Protein AF-A0A6L7ST02-F1 (afdb_monomer)

pLDDT: mean 89.26, std 6.51, range [53.78, 96.88]

Radius of gyration: 17.34 Å; Cα contacts (8 Å, |Δi|>4): 146; chains: 1; bounding box: 46×29×48 Å

Structure (mmCIF, N/CA/C/O backbone):
data_AF-A0A6L7ST02-F1
#
_entry.id   AF-A0A6L7ST02-F1
#
loop_
_atom_site.group_PDB
_atom_site.id
_atom_site.type_symbol
_atom_site.label_atom_id
_atom_site.label_alt_id
_atom_site.label_comp_id
_atom_site.label_asym_id
_atom_site.label_entity_id
_atom_site.label_seq_id
_atom_site.pdbx_PDB_ins_code
_atom_site.Cartn_x
_atom_site.Cartn_y
_atom_site.Cartn_z
_atom_site.occupancy
_atom_site.B_iso_or_equiv
_atom_site.auth_seq_id
_atom_site.auth_comp_id
_atom_site.auth_asym_id
_atom_site.auth_atom_id
_atom_site.pdbx_PDB_model_num
ATOM 1 N N . MET A 1 1 ? -26.638 -14.895 4.168 1.00 72.69 1 MET A N 1
ATOM 2 C CA . MET A 1 1 ? -27.044 -15.284 2.801 1.00 72.69 1 MET A CA 1
ATOM 3 C C . MET A 1 1 ? -26.619 -14.154 1.883 1.00 72.69 1 MET A C 1
ATOM 5 O O . MET A 1 1 ? -26.863 -13.012 2.248 1.00 72.69 1 MET A O 1
ATOM 9 N N . PHE A 1 2 ? -25.912 -14.443 0.793 1.00 89.62 2 PHE A N 1
ATOM 10 C CA . PHE A 1 2 ? -25.525 -13.451 -0.215 1.00 89.62 2 PHE A CA 1
ATOM 11 C C . PHE A 1 2 ? -26.089 -13.896 -1.571 1.00 89.62 2 PHE A C 1
ATOM 13 O O . PHE A 1 2 ? -26.227 -15.097 -1.800 1.00 89.62 2 PHE A O 1
ATOM 20 N N . GLU A 1 3 ? -26.438 -12.947 -2.434 1.00 91.56 3 GLU A N 1
ATOM 21 C CA . GLU A 1 3 ? -26.943 -13.184 -3.791 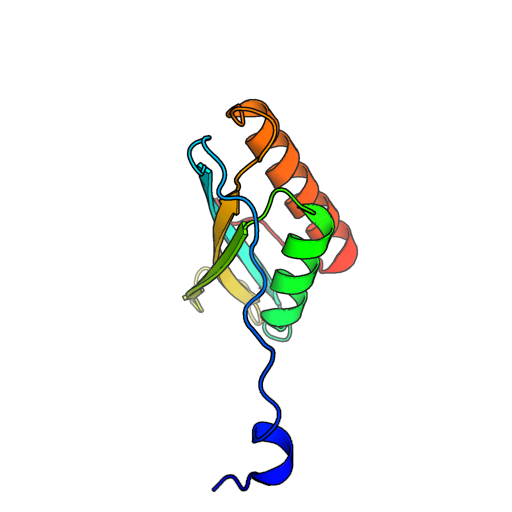1.00 91.56 3 GLU A CA 1
ATOM 22 C C . GLU A 1 3 ? -26.039 -12.443 -4.776 1.00 91.56 3 GLU A C 1
ATOM 24 O O . GLU A 1 3 ? -25.557 -11.349 -4.477 1.00 91.56 3 GLU A O 1
ATOM 29 N N . VAL A 1 4 ? -25.761 -13.063 -5.920 1.00 91.50 4 VAL A N 1
ATOM 30 C CA . VAL A 1 4 ? -24.865 -12.515 -6.939 1.00 91.50 4 VAL A CA 1
ATOM 31 C C . VAL A 1 4 ? -25.489 -12.729 -8.308 1.00 91.50 4 VAL A C 1
ATOM 33 O O . VAL A 1 4 ? -25.851 -13.853 -8.656 1.00 91.50 4 VAL A O 1
ATOM 36 N N . ASP A 1 5 ? -25.565 -11.663 -9.099 1.00 91.62 5 ASP A N 1
ATOM 37 C CA . ASP A 1 5 ? -25.969 -11.749 -10.498 1.00 91.62 5 ASP A CA 1
ATOM 38 C C . ASP A 1 5 ? -24.807 -12.268 -11.357 1.00 91.62 5 ASP A C 1
ATOM 40 O O . ASP A 1 5 ? -23.796 -11.590 -11.563 1.00 91.62 5 ASP A O 1
ATOM 44 N N . VAL A 1 6 ? -24.975 -13.482 -11.883 1.00 90.50 6 VAL A N 1
ATOM 45 C CA . VAL A 1 6 ? -23.978 -14.188 -12.697 1.00 90.50 6 VAL A CA 1
ATOM 46 C C . VAL A 1 6 ? -23.613 -13.420 -13.970 1.00 90.50 6 VAL A C 1
ATOM 48 O O . VAL A 1 6 ? -22.470 -13.517 -14.414 1.00 90.50 6 VAL A O 1
ATOM 51 N N . GLN A 1 7 ? -24.522 -12.621 -14.543 1.00 90.38 7 GLN A N 1
ATOM 52 C CA . GLN A 1 7 ? -24.274 -11.911 -15.807 1.00 90.38 7 GLN A CA 1
ATOM 53 C C . GLN A 1 7 ? -23.061 -10.973 -15.722 1.00 90.38 7 GLN A C 1
ATOM 55 O O . GLN A 1 7 ? -22.325 -10.810 -16.697 1.00 90.38 7 GLN A O 1
ATOM 60 N N . HIS A 1 8 ? -22.787 -10.429 -14.535 1.00 85.69 8 HIS A N 1
ATOM 61 C CA . HIS A 1 8 ? -21.657 -9.533 -14.292 1.00 85.69 8 HIS A CA 1
ATOM 62 C C . HIS A 1 8 ? -20.292 -10.250 -14.253 1.00 85.69 8 HIS A C 1
ATOM 64 O O . HIS A 1 8 ? -19.259 -9.590 -14.347 1.00 85.69 8 HIS A O 1
ATOM 70 N N . PHE A 1 9 ? -20.262 -11.587 -14.167 1.00 85.62 9 PHE A N 1
ATOM 71 C CA . PHE A 1 9 ? -19.035 -12.397 -14.078 1.00 85.62 9 PHE A CA 1
ATOM 72 C C . PHE A 1 9 ? -18.689 -13.136 -15.376 1.00 85.62 9 PHE A C 1
ATOM 74 O O . PHE A 1 9 ? -17.620 -13.734 -15.477 1.00 85.62 9 PHE A O 1
ATOM 81 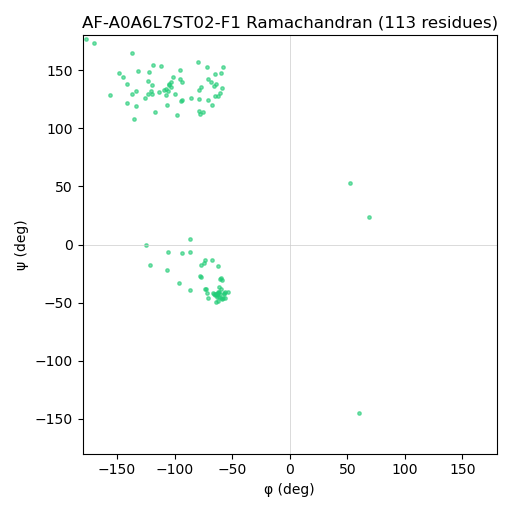N N . LEU A 1 10 ? -19.568 -13.092 -16.384 1.00 88.06 10 LEU A N 1
ATOM 82 C CA . LEU A 1 10 ? -19.347 -13.761 -17.672 1.00 88.06 10 LEU A CA 1
ATOM 83 C C . LEU A 1 10 ? -18.321 -13.037 -18.559 1.00 88.06 10 LEU A C 1
ATOM 85 O O . LEU A 1 10 ? -17.811 -13.617 -19.516 1.00 88.06 10 LEU A O 1
ATOM 89 N N . GLN A 1 11 ? -18.002 -11.775 -18.257 1.00 84.25 11 GLN A N 1
ATOM 90 C CA . GLN A 1 11 ? -16.985 -11.021 -18.985 1.00 84.25 11 GLN A CA 1
ATOM 91 C C . GLN A 1 11 ? -15.580 -11.430 -18.533 1.00 84.25 11 GLN A C 1
ATOM 93 O O . GLN A 1 11 ? -15.166 -11.161 -17.407 1.00 84.25 11 GLN A O 1
ATOM 98 N N . THR A 1 12 ? -14.806 -12.024 -19.439 1.00 82.25 12 THR A N 1
ATOM 99 C CA . THR A 1 12 ? -13.402 -12.373 -19.195 1.00 82.25 12 THR A CA 1
ATOM 100 C C . THR A 1 12 ? -12.479 -11.440 -19.967 1.00 82.25 12 THR A C 1
ATOM 102 O O . THR A 1 12 ? -12.664 -11.230 -21.167 1.00 82.25 12 THR A O 1
ATOM 105 N N . LYS A 1 13 ? -11.435 -10.921 -19.318 1.00 85.25 13 LYS A N 1
ATOM 106 C CA . LYS A 1 13 ? -10.354 -10.225 -20.027 1.00 85.25 13 LYS A CA 1
ATOM 107 C C . LYS A 1 13 ? -9.420 -11.251 -20.661 1.00 85.25 13 LYS A C 1
ATOM 109 O O . LYS A 1 13 ? -8.992 -12.188 -19.991 1.00 85.25 13 LYS A O 1
ATOM 114 N N . LEU A 1 14 ? -9.079 -11.055 -21.934 1.00 90.00 14 LEU A N 1
ATOM 115 C CA . LEU A 1 14 ? -8.031 -11.844 -22.576 1.00 90.00 14 LEU A CA 1
ATOM 116 C C . LEU A 1 14 ? -6.678 -11.527 -21.918 1.00 90.00 14 LEU A C 1
ATOM 118 O O . LEU A 1 14 ? -6.394 -10.348 -21.674 1.00 90.00 14 LEU A O 1
ATOM 122 N N . PRO A 1 15 ? -5.844 -12.541 -21.629 1.00 86.50 15 PRO A N 1
ATOM 123 C CA . PRO A 1 15 ? -4.526 -12.311 -21.061 1.00 86.50 15 PRO A CA 1
ATOM 124 C C . PRO A 1 15 ? -3.684 -11.492 -22.042 1.00 86.50 15 PRO A C 1
ATOM 126 O O . PRO A 1 15 ? -3.558 -11.838 -23.216 1.00 86.50 15 PRO A O 1
ATOM 129 N N . GLN A 1 16 ? -3.108 -10.396 -21.556 1.00 88.62 16 GLN A N 1
ATOM 130 C CA . GLN A 1 16 ? -2.169 -9.575 -22.313 1.00 88.62 16 GLN A CA 1
ATOM 131 C C . GLN A 1 16 ? -0.755 -9.866 -21.833 1.00 88.62 16 GLN A C 1
ATOM 133 O O . GLN A 1 16 ? -0.500 -9.942 -20.630 1.00 88.62 16 GLN A O 1
ATOM 138 N N . PHE A 1 17 ? 0.167 -10.025 -22.780 1.00 86.31 17 PHE A N 1
ATOM 139 C CA . PHE A 1 17 ? 1.571 -10.200 -22.447 1.00 86.31 17 PHE A CA 1
ATOM 140 C C . PHE A 1 17 ? 2.111 -8.936 -21.777 1.00 86.31 17 PHE A C 1
ATOM 142 O O . PHE A 1 17 ? 2.009 -7.834 -22.317 1.00 86.31 17 PHE A O 1
ATOM 149 N N . THR A 1 18 ? 2.735 -9.116 -20.621 1.00 79.81 18 THR A N 1
ATOM 150 C CA . THR A 1 18 ? 3.527 -8.092 -19.950 1.00 79.81 18 THR A CA 1
ATOM 151 C C . THR A 1 18 ? 4.956 -8.599 -19.814 1.00 79.81 18 THR A C 1
ATOM 153 O O . THR A 1 18 ? 5.196 -9.773 -19.529 1.00 79.81 18 THR A O 1
ATOM 156 N N . GLY A 1 19 ? 5.926 -7.722 -20.085 1.00 80.31 19 GLY A N 1
ATOM 157 C CA . GLY A 1 19 ? 7.338 -8.082 -20.009 1.00 80.31 19 GLY A CA 1
ATOM 158 C C . GLY A 1 19 ? 7.717 -8.530 -18.598 1.00 80.31 19 GLY A C 1
ATOM 159 O O . GLY A 1 19 ? 7.429 -7.835 -17.623 1.00 80.31 19 GLY A O 1
ATOM 160 N N . ILE A 1 20 ? 8.379 -9.681 -18.501 1.00 83.81 20 ILE A N 1
ATOM 161 C CA . ILE A 1 20 ? 8.909 -10.199 -17.240 1.00 83.81 20 ILE A CA 1
ATOM 162 C C . ILE A 1 20 ? 10.206 -9.450 -16.933 1.00 83.81 20 ILE A C 1
ATOM 164 O O . ILE A 1 20 ? 11.115 -9.413 -17.770 1.00 83.81 20 ILE A O 1
ATOM 168 N N . SER A 1 21 ? 10.299 -8.849 -15.745 1.00 86.12 21 SER A N 1
ATOM 169 C CA . SER A 1 21 ? 11.551 -8.228 -15.314 1.00 86.12 21 SER A CA 1
ATOM 170 C C . SER A 1 21 ? 12.642 -9.285 -15.158 1.00 86.12 21 SER A C 1
ATOM 172 O O . SER A 1 21 ? 12.409 -10.362 -14.612 1.00 86.12 21 SER A O 1
ATOM 174 N N . ARG A 1 22 ? 13.853 -8.953 -15.607 1.00 89.50 22 ARG A N 1
ATOM 175 C CA . ARG A 1 22 ? 15.055 -9.768 -15.382 1.00 89.50 22 ARG A CA 1
ATOM 176 C C . ARG A 1 22 ? 15.738 -9.448 -14.049 1.00 89.50 22 ARG A C 1
ATOM 178 O O . ARG A 1 22 ? 16.702 -10.119 -13.696 1.00 89.50 22 ARG A O 1
ATOM 185 N N . PHE A 1 23 ? 15.271 -8.419 -13.343 1.00 90.38 23 PHE A N 1
ATOM 186 C CA . PHE A 1 23 ? 15.845 -7.953 -12.084 1.00 90.38 23 PHE A CA 1
ATOM 187 C C . PHE A 1 23 ? 15.102 -8.574 -10.896 1.00 90.38 23 PHE A C 1
ATOM 189 O O . PHE A 1 23 ? 13.880 -8.742 -10.968 1.00 90.38 23 PHE A O 1
ATOM 196 N N . PRO A 1 24 ? 15.804 -8.934 -9.809 1.00 90.50 24 PRO A N 1
ATOM 197 C CA . PRO A 1 24 ? 15.183 -9.569 -8.655 1.00 90.50 24 PRO A CA 1
ATOM 198 C C . PRO A 1 24 ? 14.183 -8.627 -7.961 1.00 90.50 24 PRO A C 1
ATOM 200 O O . PRO A 1 24 ? 14.397 -7.411 -7.939 1.00 90.50 24 PRO A O 1
ATOM 203 N N . PRO A 1 25 ? 13.090 -9.165 -7.392 1.00 93.69 25 PRO A N 1
ATOM 204 C CA . PRO A 1 25 ? 12.206 -8.391 -6.535 1.00 93.69 25 PRO A CA 1
ATOM 205 C C . PRO A 1 25 ? 12.869 -8.090 -5.184 1.00 93.69 25 PRO A C 1
ATOM 207 O O . PRO A 1 25 ? 13.694 -8.860 -4.692 1.00 93.69 25 PRO A O 1
ATOM 210 N N . VAL A 1 26 ? 12.459 -6.985 -4.566 1.00 95.25 26 VAL A N 1
ATOM 211 C CA . VAL A 1 26 ? 12.814 -6.615 -3.192 1.00 95.25 26 VAL A CA 1
ATOM 212 C C . VAL A 1 26 ? 11.557 -6.656 -2.334 1.00 95.25 26 VAL A C 1
ATOM 214 O O . VAL A 1 26 ? 10.530 -6.087 -2.707 1.00 95.25 26 VAL A O 1
ATOM 217 N N . HIS A 1 27 ? 11.646 -7.312 -1.180 1.00 94.88 27 HIS A N 1
ATOM 218 C CA . HIS A 1 27 ? 10.545 -7.448 -0.230 1.00 94.88 27 HIS A CA 1
ATOM 219 C C . HIS A 1 27 ? 10.759 -6.540 0.978 1.00 94.88 27 HIS A C 1
ATOM 221 O O . HIS A 1 27 ? 11.878 -6.445 1.486 1.00 94.88 27 HIS A O 1
ATOM 227 N N . ARG A 1 28 ? 9.697 -5.868 1.428 1.00 94.88 28 ARG A N 1
ATOM 228 C CA . ARG A 1 28 ? 9.703 -5.027 2.630 1.00 94.88 28 ARG A CA 1
ATOM 229 C C . ARG A 1 28 ? 8.399 -5.180 3.378 1.00 94.88 28 ARG A C 1
ATOM 231 O O . ARG A 1 28 ? 7.342 -5.120 2.760 1.00 94.88 28 ARG A O 1
ATOM 238 N N . ASP A 1 29 ? 8.499 -5.270 4.692 1.00 94.19 29 ASP A N 1
ATOM 239 C CA . ASP A 1 29 ? 7.330 -5.307 5.554 1.00 94.19 29 ASP A CA 1
ATOM 240 C C . ASP A 1 29 ? 7.096 -3.935 6.179 1.00 94.19 29 ASP A C 1
ATOM 242 O O . ASP A 1 29 ? 8.037 -3.199 6.486 1.00 94.19 29 ASP A O 1
ATOM 246 N N . LEU A 1 30 ? 5.824 -3.586 6.338 1.00 92.38 30 LEU A N 1
ATOM 247 C CA . LEU A 1 30 ? 5.382 -2.327 6.913 1.00 92.38 30 LEU A CA 1
ATOM 248 C C . LEU A 1 30 ? 4.290 -2.606 7.943 1.00 92.38 30 LEU A C 1
ATOM 250 O O . LEU A 1 30 ? 3.234 -3.130 7.595 1.00 92.38 30 LEU A O 1
ATOM 254 N N . ALA A 1 31 ? 4.535 -2.240 9.199 1.00 92.62 31 ALA A N 1
ATOM 255 C CA . ALA A 1 31 ? 3.557 -2.339 10.274 1.00 92.62 31 ALA A CA 1
ATOM 256 C C . ALA A 1 31 ? 3.034 -0.946 10.639 1.00 92.62 31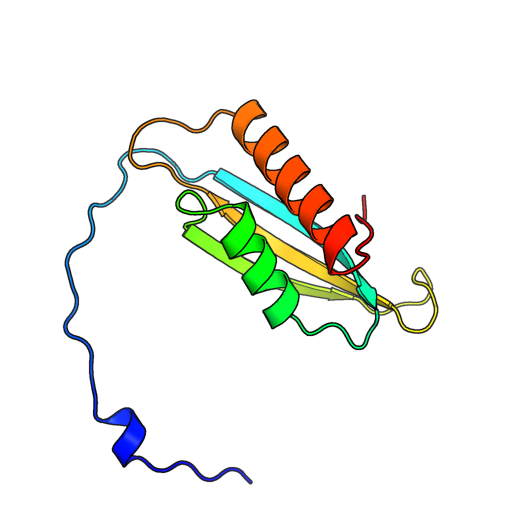 ALA A C 1
ATOM 258 O O . ALA A 1 31 ? 3.789 -0.062 11.043 1.00 92.62 31 ALA A O 1
ATOM 259 N N . LEU A 1 32 ? 1.727 -0.754 10.491 1.00 91.81 32 LEU A N 1
ATOM 260 C CA . LEU A 1 32 ? 1.058 0.532 10.660 1.00 91.81 32 LEU A CA 1
ATOM 261 C C . LEU A 1 32 ? 0.029 0.442 11.780 1.00 91.81 32 LEU A C 1
ATOM 263 O O . LEU A 1 32 ? -0.810 -0.459 11.771 1.00 91.81 32 LEU A O 1
ATOM 267 N N . VAL A 1 33 ? 0.067 1.378 12.722 1.00 91.94 33 VAL A N 1
ATOM 268 C CA . VAL A 1 33 ? -0.996 1.586 13.707 1.00 91.94 33 VAL A CA 1
ATOM 269 C C . VAL A 1 33 ? -1.939 2.648 13.169 1.00 91.94 33 VAL A C 1
ATOM 271 O O . VAL A 1 33 ? -1.525 3.757 12.838 1.00 91.94 33 VAL A O 1
ATOM 274 N N . VAL A 1 34 ? -3.215 2.293 13.080 1.00 91.88 34 VAL A N 1
ATOM 275 C CA . VAL A 1 34 ? -4.277 3.167 12.580 1.00 91.88 34 VAL A CA 1
ATOM 276 C C . VAL A 1 34 ? -5.515 3.068 13.450 1.00 91.88 34 VAL A C 1
ATOM 278 O O . VAL A 1 34 ? -5.671 2.119 14.224 1.00 91.88 34 VAL A O 1
ATOM 281 N N . GLU A 1 35 ? -6.423 4.025 13.298 1.00 92.12 35 GLU A N 1
ATOM 282 C CA . GLU A 1 35 ? -7.745 3.953 13.911 1.00 92.12 35 GLU A CA 1
ATOM 283 C C . GLU A 1 35 ? -8.524 2.718 13.423 1.00 92.12 35 GLU A C 1
ATOM 285 O O . GLU A 1 35 ? -8.373 2.246 12.292 1.00 92.12 35 GLU A O 1
ATOM 290 N N . GLU A 1 36 ? -9.369 2.167 14.294 1.00 91.25 36 GLU A N 1
ATOM 291 C CA . GLU A 1 36 ? -10.136 0.943 14.035 1.00 91.25 36 GLU A CA 1
ATOM 292 C C . GLU A 1 36 ? -11.055 1.084 12.810 1.00 91.25 36 GLU A C 1
ATOM 294 O O . GLU A 1 36 ? -11.294 0.100 12.108 1.00 91.25 36 GLU A O 1
ATOM 299 N N . GLU A 1 37 ? -11.510 2.300 12.512 1.00 91.62 37 GLU A N 1
ATOM 300 C CA . GLU A 1 37 ? -12.406 2.616 11.395 1.00 91.62 37 GLU A CA 1
ATOM 301 C C . GLU A 1 37 ? -11.694 2.641 10.034 1.00 91.62 37 GLU A C 1
ATOM 303 O O . GLU A 1 37 ? -12.344 2.508 8.999 1.00 91.62 37 GLU A O 1
ATOM 308 N N . VAL A 1 38 ? -10.359 2.748 10.007 1.00 91.56 38 VAL A N 1
ATOM 309 C CA . VAL A 1 38 ? -9.603 2.813 8.750 1.00 91.56 38 VAL A CA 1
ATOM 310 C C . VAL A 1 38 ? -9.693 1.479 8.014 1.00 91.56 38 VAL A C 1
ATOM 312 O O . VAL A 1 38 ? -9.271 0.429 8.514 1.00 91.56 38 VAL A O 1
ATOM 315 N N . GLU A 1 39 ? -10.234 1.512 6.800 1.00 93.50 39 GLU A N 1
ATOM 316 C CA . GLU A 1 39 ? -10.311 0.341 5.936 1.00 93.50 39 GLU A CA 1
ATOM 317 C C . GLU A 1 39 ? -8.928 -0.054 5.407 1.00 93.50 39 GLU A C 1
ATOM 319 O O . GLU A 1 39 ? -8.112 0.788 5.030 1.00 93.50 39 GLU A O 1
ATOM 324 N N . VAL A 1 40 ? -8.690 -1.365 5.306 1.00 93.88 40 VAL A N 1
ATOM 325 C CA . VAL A 1 40 ? -7.469 -1.926 4.700 1.00 93.88 40 VAL A CA 1
ATOM 326 C C . VAL A 1 40 ? -7.259 -1.368 3.294 1.00 93.88 40 VAL A C 1
ATOM 328 O O . VAL A 1 40 ? -6.139 -1.027 2.924 1.00 93.88 40 VAL A O 1
ATOM 331 N N . LYS A 1 41 ? -8.347 -1.253 2.526 1.00 93.94 41 LYS A N 1
ATOM 332 C CA . LYS A 1 41 ? -8.313 -0.793 1.142 1.00 93.94 41 LYS A CA 1
ATOM 333 C C . LYS A 1 41 ? -7.772 0.630 1.021 1.00 93.94 41 LYS A C 1
ATOM 335 O O . LYS A 1 41 ? -6.953 0.878 0.148 1.00 93.94 41 LYS A O 1
ATOM 340 N N . SER A 1 42 ? -8.150 1.530 1.927 1.00 92.56 42 SER A N 1
ATOM 341 C CA . SER A 1 42 ? -7.641 2.907 1.940 1.00 92.56 42 SER A CA 1
ATOM 342 C C . SER A 1 42 ? -6.122 2.954 2.110 1.00 92.56 42 SER A C 1
ATOM 344 O O . SER A 1 42 ? -5.447 3.756 1.471 1.00 92.56 42 SER A O 1
ATOM 346 N N . ILE A 1 43 ? -5.573 2.064 2.940 1.00 92.75 43 ILE A N 1
ATOM 347 C CA . ILE A 1 43 ? -4.125 1.933 3.124 1.00 92.75 43 ILE A CA 1
ATOM 348 C C . ILE A 1 43 ? -3.481 1.328 1.875 1.00 92.75 43 ILE A C 1
ATOM 350 O O . ILE A 1 43 ? -2.473 1.841 1.402 1.00 92.75 43 ILE A O 1
ATOM 354 N N . GLU A 1 44 ? -4.062 0.264 1.319 1.00 94.50 44 GLU A N 1
ATOM 355 C CA . GLU A 1 44 ? -3.557 -0.377 0.102 1.00 94.50 44 GLU A CA 1
ATOM 356 C C . GLU A 1 44 ? -3.497 0.602 -1.083 1.00 94.50 44 GLU A C 1
ATOM 358 O O . GLU A 1 44 ? -2.479 0.671 -1.778 1.00 94.50 44 GLU A O 1
ATOM 363 N N . ASP A 1 45 ? -4.563 1.377 -1.285 1.00 93.75 45 ASP A N 1
ATOM 364 C CA . ASP A 1 45 ? -4.676 2.369 -2.352 1.00 93.75 45 ASP A CA 1
ATOM 365 C C . ASP A 1 45 ? -3.614 3.470 -2.196 1.00 93.75 45 ASP A C 1
ATOM 367 O O . ASP A 1 45 ? -2.958 3.828 -3.177 1.00 93.75 45 ASP A O 1
ATOM 371 N N . GLU A 1 46 ? -3.365 3.946 -0.971 1.00 92.69 46 GLU A N 1
ATOM 372 C CA . GLU A 1 46 ? -2.319 4.941 -0.707 1.00 92.69 46 GLU A CA 1
ATOM 373 C C . GLU A 1 46 ? -0.911 4.371 -0.946 1.00 92.69 46 GLU A C 1
ATOM 375 O O . GLU A 1 46 ? -0.088 5.018 -1.593 1.00 92.69 46 GLU A O 1
ATOM 380 N N . ILE A 1 47 ? -0.633 3.128 -0.524 1.00 94.06 47 ILE A N 1
ATOM 381 C CA . ILE A 1 47 ? 0.658 2.471 -0.808 1.00 94.06 47 ILE A CA 1
ATOM 382 C C . ILE A 1 47 ? 0.881 2.386 -2.318 1.00 94.06 47 ILE A C 1
ATOM 384 O O . ILE A 1 47 ? 1.962 2.722 -2.807 1.00 94.06 47 ILE A O 1
ATOM 388 N N . ARG A 1 48 ? -0.136 1.953 -3.072 1.00 94.50 48 ARG A N 1
ATOM 389 C CA . ARG A 1 48 ? -0.066 1.849 -4.537 1.00 94.50 48 ARG A CA 1
ATOM 390 C C . ARG A 1 48 ? 0.152 3.211 -5.188 1.00 94.50 48 ARG A C 1
ATOM 392 O O . ARG A 1 48 ? 0.957 3.310 -6.117 1.00 94.50 48 ARG A O 1
ATOM 399 N N . LEU A 1 49 ? -0.523 4.248 -4.697 1.00 92.69 49 LEU A N 1
ATOM 400 C CA . LEU A 1 49 ? -0.392 5.612 -5.200 1.00 92.69 49 LEU A CA 1
ATOM 401 C C . LEU A 1 49 ? 1.024 6.164 -4.980 1.00 92.69 49 LEU A C 1
ATOM 403 O O . LEU A 1 49 ? 1.643 6.656 -5.925 1.00 92.69 49 LEU A O 1
ATOM 407 N N . SER A 1 50 ? 1.557 6.049 -3.762 1.00 91.69 50 SER A N 1
ATOM 408 C CA . SER A 1 50 ? 2.868 6.599 -3.399 1.00 91.69 50 SER A CA 1
ATOM 409 C C . SER A 1 50 ? 4.037 5.821 -4.006 1.00 91.69 50 SER A C 1
ATOM 411 O O . SER A 1 50 ? 5.018 6.438 -4.440 1.00 91.69 50 SER A O 1
ATOM 413 N N . ALA A 1 51 ? 3.928 4.488 -4.071 1.00 91.00 51 ALA A N 1
ATOM 414 C CA . ALA A 1 51 ? 4.961 3.606 -4.610 1.00 91.00 51 ALA A CA 1
ATOM 415 C C . ALA A 1 51 ? 5.014 3.576 -6.149 1.00 91.00 51 ALA A C 1
ATOM 417 O O . ALA A 1 51 ? 6.062 3.297 -6.742 1.00 91.00 51 ALA A O 1
ATOM 418 N N . GLY A 1 52 ? 3.885 3.850 -6.807 1.00 91.19 52 GLY A N 1
ATOM 419 C CA . GLY A 1 52 ? 3.773 3.895 -8.260 1.00 91.19 52 GLY A CA 1
ATOM 420 C C . GLY A 1 52 ? 4.122 2.570 -8.946 1.00 91.19 52 GLY A C 1
ATOM 421 O O . GLY A 1 52 ? 3.851 1.480 -8.448 1.00 91.19 52 GLY A O 1
ATOM 422 N N . SER A 1 53 ? 4.737 2.661 -10.130 1.00 89.94 53 SER A N 1
ATOM 423 C CA . SER A 1 53 ? 4.978 1.505 -11.016 1.00 89.94 53 SER A CA 1
ATOM 424 C C . SER A 1 53 ? 5.981 0.464 -10.496 1.00 89.94 53 SER A C 1
ATOM 426 O O . SER A 1 53 ? 6.058 -0.640 -11.047 1.00 89.94 53 SER A O 1
ATOM 428 N N . LEU A 1 54 ? 6.748 0.806 -9.454 1.00 92.50 54 LEU A N 1
ATOM 429 C CA . LEU A 1 54 ? 7.729 -0.088 -8.840 1.00 92.50 54 LEU A CA 1
ATOM 430 C C . LEU A 1 54 ? 7.074 -1.138 -7.943 1.00 92.50 54 LEU A C 1
ATOM 432 O O . LEU A 1 54 ? 7.625 -2.227 -7.793 1.00 92.50 54 LEU A O 1
ATOM 436 N N . LEU A 1 55 ? 5.909 -0.842 -7.363 1.00 94.94 55 LEU A N 1
ATOM 437 C CA . LEU A 1 55 ? 5.184 -1.791 -6.529 1.00 94.94 55 LEU A CA 1
ATOM 438 C C . LEU A 1 55 ? 4.506 -2.845 -7.406 1.00 94.94 55 LEU A C 1
ATOM 440 O O . LEU A 1 55 ? 3.576 -2.556 -8.159 1.00 94.94 55 LEU A O 1
ATOM 444 N N . LYS A 1 56 ? 4.956 -4.092 -7.290 1.00 94.12 56 LYS A N 1
ATOM 445 C CA . LYS A 1 56 ? 4.331 -5.239 -7.956 1.00 94.12 56 LYS A CA 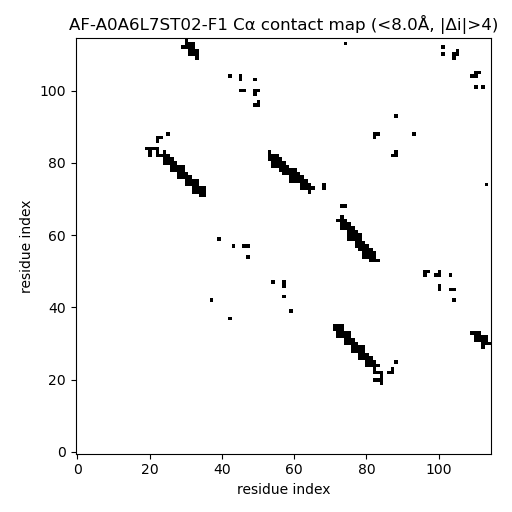1
ATOM 446 C C . LYS A 1 56 ? 3.210 -5.833 -7.135 1.00 94.12 56 LYS A C 1
ATOM 448 O O . LYS A 1 56 ? 2.197 -6.237 -7.698 1.00 94.12 56 LYS A O 1
ATOM 453 N N . ASN A 1 57 ? 3.393 -5.891 -5.822 1.00 95.31 57 ASN A N 1
ATOM 454 C CA . ASN A 1 57 ? 2.401 -6.466 -4.938 1.00 95.31 57 ASN A CA 1
ATOM 455 C C . ASN A 1 57 ? 2.407 -5.784 -3.571 1.00 95.31 57 ASN A C 1
ATOM 457 O O . ASN A 1 57 ? 3.459 -5.376 -3.081 1.00 95.31 57 ASN A O 1
ATOM 461 N N . VAL A 1 58 ? 1.228 -5.709 -2.966 1.00 96.50 58 VAL A N 1
ATOM 462 C CA . VAL A 1 58 ? 1.000 -5.322 -1.573 1.00 96.50 58 VAL A CA 1
ATOM 463 C C . VAL A 1 58 ? 0.025 -6.333 -0.996 1.00 96.50 58 VAL A C 1
ATOM 465 O O . VAL A 1 58 ? -0.954 -6.705 -1.642 1.00 96.50 58 VAL A O 1
ATOM 468 N N . THR A 1 59 ? 0.326 -6.859 0.182 1.00 96.31 59 THR A N 1
ATOM 469 C CA . THR A 1 59 ? -0.483 -7.909 0.802 1.00 96.31 59 THR A CA 1
ATOM 470 C C . THR A 1 59 ? -0.564 -7.669 2.295 1.00 96.31 59 THR A C 1
ATOM 472 O O . THR A 1 59 ? 0.460 -7.625 2.966 1.00 96.31 59 THR A O 1
ATOM 475 N N . LEU A 1 60 ? -1.780 -7.532 2.818 1.00 96.44 60 LEU A N 1
ATOM 476 C CA . LEU A 1 60 ? -2.021 -7.563 4.256 1.00 96.44 60 LEU A CA 1
ATOM 477 C C . LEU A 1 60 ? -1.820 -8.997 4.757 1.00 96.44 60 LEU A C 1
ATOM 479 O O . LEU A 1 60 ? -2.472 -9.910 4.250 1.00 96.44 60 LEU A O 1
ATOM 483 N N . PHE A 1 61 ? -0.949 -9.191 5.745 1.00 95.44 61 PHE A N 1
ATOM 484 C CA . PHE A 1 61 ? -0.679 -10.519 6.306 1.00 95.44 61 PHE A CA 1
ATOM 485 C C . PHE A 1 61 ? -0.950 -10.634 7.809 1.00 95.44 61 PHE A C 1
ATOM 487 O O . PHE A 1 61 ? -1.100 -11.752 8.295 1.00 95.44 61 PHE A O 1
ATOM 494 N N . ASP A 1 62 ? -1.054 -9.520 8.540 1.00 95.06 62 ASP A N 1
ATOM 495 C CA . ASP A 1 62 ? -1.412 -9.542 9.962 1.00 95.06 62 ASP A CA 1
ATOM 496 C C . ASP A 1 62 ? -2.278 -8.337 10.355 1.00 95.06 62 ASP A C 1
ATOM 498 O O . ASP A 1 62 ? -2.100 -7.224 9.851 1.00 95.06 62 ASP A O 1
ATOM 502 N N . VAL A 1 63 ? -3.216 -8.566 11.275 1.00 94.44 63 VAL A N 1
ATOM 503 C CA . VAL A 1 63 ? -4.040 -7.534 11.913 1.00 94.44 63 VAL A CA 1
ATOM 504 C C . VAL A 1 63 ? -4.092 -7.810 13.410 1.00 94.44 63 VAL A C 1
ATOM 506 O O . VAL A 1 63 ? -4.795 -8.708 13.875 1.00 94.44 63 VAL A O 1
ATOM 509 N N . PHE A 1 64 ? -3.402 -6.978 14.181 1.00 91.69 64 PHE A N 1
ATOM 510 C CA . PHE A 1 64 ? -3.299 -7.109 15.625 1.00 91.69 64 PHE A CA 1
ATOM 511 C C . PHE A 1 64 ? -4.150 -6.069 16.360 1.00 91.69 64 PHE A C 1
ATOM 513 O O . PHE A 1 64 ? -4.070 -4.866 16.107 1.00 91.69 64 PHE A O 1
ATOM 520 N N . ARG A 1 65 ? -4.917 -6.552 17.343 1.00 91.50 65 ARG A N 1
ATOM 521 C CA . ARG A 1 65 ? -5.657 -5.756 18.330 1.00 91.50 65 ARG A CA 1
ATOM 522 C C . ARG A 1 65 ? -5.258 -6.243 19.715 1.00 91.50 65 ARG A C 1
ATOM 524 O O . ARG A 1 65 ? -5.349 -7.438 19.991 1.00 91.50 65 ARG A O 1
ATOM 531 N N . GLY A 1 66 ? -4.814 -5.357 20.600 1.00 84.62 66 GLY A N 1
ATOM 532 C CA . GLY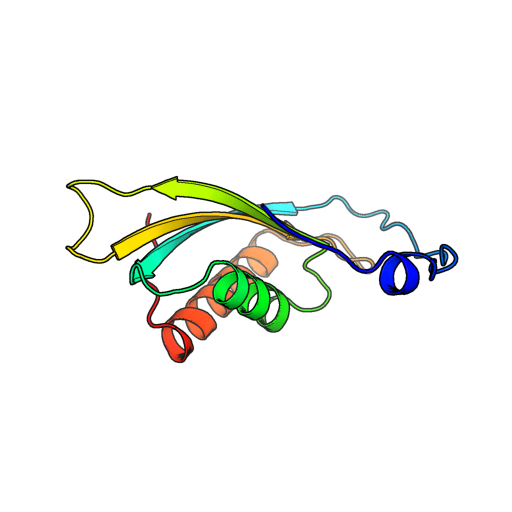 A 1 66 ? -4.355 -5.797 21.913 1.00 84.62 66 GLY A CA 1
ATOM 533 C C . GLY A 1 66 ? -4.099 -4.672 22.898 1.00 84.62 66 GLY A C 1
ATOM 534 O O . GLY A 1 66 ? -4.137 -3.498 22.553 1.00 84.62 66 GLY A O 1
ATOM 535 N N . LYS A 1 67 ? -3.809 -5.059 24.144 1.00 73.06 67 LYS A N 1
ATOM 536 C CA . LYS A 1 67 ? -3.646 -4.141 25.285 1.00 73.06 67 LYS A CA 1
ATOM 537 C C . LYS A 1 67 ? -2.489 -3.142 25.136 1.00 73.06 67 LYS A C 1
ATOM 539 O O . LYS A 1 67 ? -2.484 -2.143 25.839 1.00 73.06 67 LYS A O 1
ATOM 544 N N . ASN A 1 68 ? -1.539 -3.418 24.241 1.00 78.44 68 ASN A N 1
ATOM 545 C CA . ASN A 1 68 ? -0.395 -2.546 23.9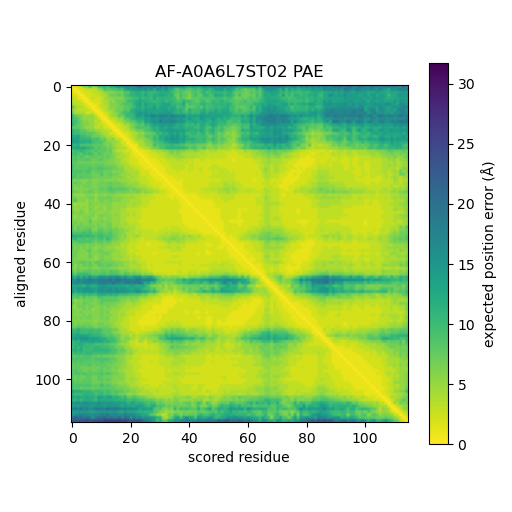53 1.00 78.44 68 ASN A CA 1
ATOM 546 C C . ASN A 1 68 ? -0.708 -1.477 22.890 1.00 78.44 68 ASN A C 1
ATOM 548 O O . ASN A 1 68 ? 0.200 -0.775 22.460 1.00 78.44 68 ASN A O 1
ATOM 552 N N . LEU A 1 69 ? -1.959 -1.385 22.431 1.00 81.44 69 LEU A N 1
ATOM 553 C CA . LEU A 1 69 ? -2.431 -0.358 21.508 1.00 81.44 69 LEU A CA 1
ATOM 554 C C . LEU A 1 69 ? -3.418 0.572 22.217 1.00 81.44 69 LEU A C 1
ATOM 556 O O . LEU A 1 69 ? -4.090 0.180 23.177 1.00 81.44 69 LEU A O 1
ATOM 560 N N . ASN A 1 70 ? -3.507 1.807 21.727 1.00 82.06 70 ASN A N 1
ATOM 561 C CA . ASN A 1 70 ? -4.507 2.764 22.183 1.00 82.06 70 ASN A CA 1
ATOM 562 C C . ASN A 1 70 ? -5.923 2.200 21.986 1.00 82.06 70 ASN A C 1
ATOM 564 O O . ASN A 1 70 ? -6.186 1.378 21.105 1.00 82.06 70 ASN A O 1
ATOM 568 N N . LYS A 1 71 ? -6.869 2.645 22.821 1.00 81.94 71 LYS A N 1
ATOM 569 C CA . LYS A 1 71 ? -8.281 2.307 22.601 1.00 81.94 71 LYS A CA 1
ATOM 570 C C . LYS A 1 71 ? -8.694 2.829 21.221 1.00 81.94 71 LYS A C 1
ATOM 572 O O . LYS A 1 71 ? -8.394 3.972 20.899 1.00 81.94 71 LYS A O 1
ATOM 577 N N . ASN A 1 72 ? -9.394 1.994 20.454 1.00 88.12 72 ASN A N 1
ATOM 578 C CA . ASN A 1 72 ? -9.830 2.254 19.076 1.00 88.12 72 ASN A CA 1
ATOM 579 C C . ASN A 1 72 ? -8.709 2.312 18.027 1.00 88.12 72 ASN A C 1
ATOM 581 O O . ASN A 1 72 ? -8.918 2.899 16.969 1.00 88.12 72 ASN A O 1
ATOM 585 N N . THR A 1 73 ? -7.553 1.688 18.269 1.00 91.19 73 THR A N 1
ATOM 586 C CA . THR A 1 73 ? -6.553 1.475 17.215 1.00 91.19 73 THR A CA 1
ATOM 587 C C . THR A 1 73 ? -6.276 -0.003 16.965 1.00 91.19 73 THR A C 1
ATOM 589 O O . THR A 1 73 ? -6.443 -0.865 17.833 1.00 91.19 73 THR A O 1
ATOM 592 N N . LYS A 1 74 ? -5.829 -0.290 15.744 1.00 92.69 74 LYS A N 1
ATOM 593 C CA . LYS A 1 74 ? -5.376 -1.603 15.289 1.00 92.69 74 LYS A CA 1
ATOM 594 C C . LYS A 1 74 ? -4.038 -1.464 14.581 1.00 92.69 74 LYS A C 1
ATOM 596 O O . LYS A 1 74 ? -3.754 -0.447 13.955 1.00 92.69 74 LYS A O 1
ATOM 601 N N . SER A 1 75 ? -3.219 -2.501 14.676 1.00 93.88 75 SER A N 1
ATOM 602 C CA . SER A 1 75 ? -1.958 -2.612 13.947 1.00 93.88 75 SER A CA 1
ATOM 603 C C . SER A 1 75 ? -2.181 -3.509 12.737 1.00 93.88 75 SER A C 1
ATOM 605 O O . SER A 1 75 ? -2.705 -4.608 12.889 1.00 93.88 75 SER A O 1
ATOM 607 N N . MET A 1 76 ? -1.779 -3.071 11.552 1.00 94.62 76 MET A N 1
ATOM 608 C CA . MET A 1 76 ? -1.881 -3.835 10.311 1.00 94.62 76 MET A CA 1
ATOM 609 C C . MET A 1 76 ? -0.504 -3.980 9.677 1.00 94.62 76 MET A C 1
ATOM 611 O O . MET A 1 76 ? 0.205 -2.986 9.529 1.00 94.62 76 MET A O 1
ATOM 615 N N . ALA A 1 77 ? -0.128 -5.208 9.330 1.00 95.31 77 ALA A N 1
ATOM 616 C CA . ALA A 1 77 ? 1.156 -5.515 8.716 1.00 95.31 77 ALA A CA 1
ATOM 617 C C . ALA A 1 77 ? 0.985 -5.871 7.237 1.00 95.31 77 ALA A C 1
ATOM 619 O O . ALA A 1 77 ? 0.171 -6.727 6.873 1.00 95.31 77 ALA A O 1
ATOM 620 N N . PHE A 1 78 ? 1.767 -5.204 6.396 1.00 96.25 78 PHE A N 1
ATOM 621 C CA . PHE A 1 78 ? 1.737 -5.322 4.948 1.00 96.25 78 PHE A CA 1
ATOM 622 C C . PHE A 1 78 ? 3.084 -5.789 4.421 1.00 96.25 78 PHE A C 1
ATOM 624 O O . PHE A 1 78 ? 4.114 -5.220 4.766 1.00 96.25 78 PHE A O 1
ATOM 631 N N . GLY A 1 79 ? 3.062 -6.786 3.544 1.00 96.88 79 GLY A N 1
ATOM 632 C CA . GLY A 1 79 ? 4.208 -7.214 2.758 1.00 96.88 79 GLY A CA 1
ATOM 633 C C . GLY A 1 79 ? 4.180 -6.515 1.407 1.00 96.88 79 GLY A C 1
ATOM 634 O O . GLY A 1 79 ? 3.199 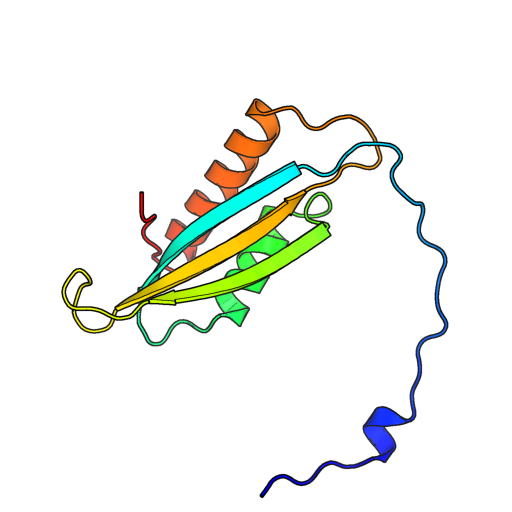-6.613 0.664 1.00 96.88 79 GLY A O 1
ATOM 635 N N . LEU A 1 80 ? 5.252 -5.802 1.089 1.00 96.50 80 LEU A N 1
ATOM 636 C CA . LEU A 1 80 ? 5.430 -5.037 -0.138 1.00 96.50 80 LEU A CA 1
ATOM 637 C C . LEU A 1 80 ? 6.471 -5.718 -1.013 1.00 96.50 80 LEU A C 1
ATOM 639 O O . LEU A 1 80 ? 7.543 -6.096 -0.549 1.00 96.50 80 LEU A O 1
ATOM 643 N N . THR A 1 81 ? 6.157 -5.870 -2.295 1.00 95.88 81 THR A N 1
ATOM 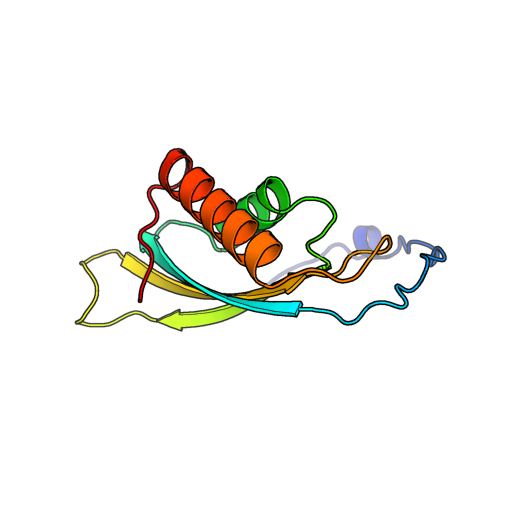644 C CA . THR A 1 81 ? 7.083 -6.404 -3.296 1.00 95.88 81 THR A CA 1
ATOM 645 C C . THR A 1 81 ? 7.357 -5.339 -4.340 1.00 95.88 81 THR A C 1
ATOM 647 O O . THR A 1 81 ? 6.460 -4.965 -5.100 1.00 95.88 81 THR A O 1
ATOM 650 N N . PHE A 1 82 ? 8.601 -4.878 -4.398 1.00 94.81 82 PHE A N 1
ATOM 651 C CA . PHE A 1 82 ? 9.076 -3.904 -5.370 1.00 94.81 82 PHE A CA 1
ATOM 652 C C . PHE A 1 82 ? 9.893 -4.589 -6.456 1.00 94.81 82 PHE A C 1
ATOM 654 O O . PHE A 1 82 ? 10.685 -5.486 -6.177 1.00 94.81 82 PHE A O 1
ATOM 661 N N . GLN A 1 83 ? 9.725 -4.165 -7.704 1.00 93.56 83 GLN A N 1
ATOM 662 C CA . GLN A 1 83 ? 10.533 -4.658 -8.812 1.00 93.56 83 GLN A CA 1
ATOM 663 C C . GLN A 1 83 ? 10.553 -3.641 -9.951 1.00 93.56 83 GLN A C 1
ATOM 665 O O . GLN A 1 83 ? 9.507 -3.209 -10.440 1.00 93.56 83 GLN A O 1
ATOM 670 N N . SER A 1 84 ? 11.753 -3.301 -10.413 1.00 91.31 84 SER A N 1
ATOM 671 C CA . SER A 1 84 ? 11.954 -2.446 -11.581 1.00 91.31 84 SER A CA 1
ATOM 672 C C . SER A 1 84 ? 12.160 -3.289 -12.838 1.00 91.31 84 SER A C 1
ATOM 674 O O . SER A 1 84 ? 12.675 -4.403 -12.775 1.00 91.31 84 SER A O 1
ATOM 676 N N . ASN A 1 85 ? 11.761 -2.749 -13.991 1.00 86.19 85 ASN A N 1
ATOM 677 C CA . ASN A 1 85 ? 12.060 -3.320 -15.309 1.00 86.19 85 ASN A CA 1
ATOM 678 C C . ASN A 1 85 ? 13.329 -2.710 -15.935 1.00 86.19 85 ASN A C 1
ATOM 680 O O . ASN A 1 85 ? 13.756 -3.164 -16.993 1.00 86.19 85 ASN A O 1
ATOM 684 N N . LEU A 1 86 ? 13.898 -1.668 -15.316 1.00 86.38 86 LEU A N 1
ATOM 685 C CA . LEU A 1 86 ? 14.988 -0.861 -15.875 1.00 86.38 86 LEU A CA 1
ATOM 686 C C . LEU A 1 86 ? 16.344 -1.124 -15.205 1.00 86.38 86 LEU A C 1
ATOM 688 O O . LEU A 1 86 ? 17.377 -0.856 -15.811 1.00 86.38 86 LEU A O 1
ATOM 692 N N . GLY A 1 87 ? 16.357 -1.656 -13.983 1.00 88.12 87 GLY A N 1
ATOM 693 C CA . GLY A 1 87 ? 17.586 -1.901 -13.235 1.00 88.12 87 GLY A CA 1
ATOM 694 C C . GLY A 1 87 ? 17.338 -2.589 -11.898 1.00 88.12 87 GLY A C 1
ATOM 695 O O . GLY A 1 87 ? 16.193 -2.815 -11.505 1.00 88.12 87 GLY A O 1
ATOM 696 N N . ASN A 1 88 ? 18.425 -2.908 -11.195 1.00 89.44 88 ASN A N 1
ATOM 697 C CA . ASN A 1 88 ? 18.354 -3.354 -9.806 1.00 89.44 88 ASN A CA 1
ATOM 698 C C . ASN A 1 88 ? 17.909 -2.196 -8.912 1.00 89.44 88 ASN A C 1
ATOM 700 O O . ASN A 1 88 ? 18.380 -1.077 -9.090 1.00 89.44 88 ASN A O 1
ATOM 704 N N . LEU A 1 89 ? 17.046 -2.489 -7.943 1.00 89.88 89 LEU A N 1
ATOM 705 C CA . LEU A 1 89 ? 16.684 -1.541 -6.896 1.00 89.88 89 LEU A CA 1
ATOM 706 C C . LEU A 1 89 ? 17.713 -1.640 -5.772 1.00 89.88 89 LEU A C 1
ATOM 708 O O . LEU A 1 89 ? 17.985 -2.730 -5.263 1.00 89.88 89 LEU A O 1
ATOM 712 N N . THR A 1 90 ? 18.302 -0.510 -5.406 1.00 90.88 90 THR A N 1
ATOM 713 C CA . THR A 1 90 ? 19.226 -0.421 -4.276 1.00 90.88 90 THR A CA 1
ATOM 714 C C . THR A 1 90 ? 18.455 -0.350 -2.960 1.00 90.88 90 THR A C 1
ATOM 716 O O . THR A 1 90 ? 17.298 0.066 -2.921 1.00 90.88 90 THR A O 1
ATOM 719 N N . ALA A 1 91 ? 19.098 -0.737 -1.854 1.00 88.31 91 ALA A N 1
ATOM 720 C CA . ALA A 1 91 ? 18.477 -0.635 -0.533 1.00 88.31 91 ALA A CA 1
ATOM 721 C C . ALA A 1 91 ? 18.050 0.811 -0.219 1.00 88.31 91 ALA A C 1
ATOM 723 O O . ALA A 1 91 ? 16.925 1.022 0.216 1.00 88.31 91 ALA A O 1
ATOM 724 N N . HIS A 1 92 ? 18.899 1.788 -0.555 1.00 90.75 92 HIS A N 1
ATOM 725 C CA . HIS A 1 92 ? 18.637 3.212 -0.344 1.00 90.75 92 HIS A CA 1
ATOM 726 C C . HIS A 1 92 ? 17.402 3.710 -1.109 1.00 90.75 92 HIS A C 1
ATOM 728 O O . HIS A 1 92 ? 16.559 4.384 -0.532 1.00 90.75 92 HIS A O 1
ATOM 734 N N . GLU A 1 93 ? 17.247 3.349 -2.388 1.00 90.31 93 GLU A N 1
ATOM 735 C CA . GLU A 1 93 ? 16.064 3.744 -3.172 1.00 90.31 93 GLU A CA 1
ATOM 736 C C . GLU A 1 93 ? 14.767 3.188 -2.577 1.00 90.31 93 GLU A C 1
ATOM 738 O O . GLU A 1 93 ? 13.727 3.846 -2.609 1.00 90.31 93 GLU A O 1
ATOM 743 N N . ILE A 1 94 ? 14.817 1.970 -2.029 1.00 92.25 94 ILE A N 1
ATOM 744 C CA . ILE A 1 94 ? 13.667 1.371 -1.353 1.00 92.25 94 ILE A CA 1
ATOM 745 C C . ILE A 1 94 ? 13.405 2.066 -0.016 1.00 92.25 94 ILE A C 1
ATOM 747 O O . ILE A 1 94 ? 12.248 2.326 0.298 1.00 92.25 94 ILE A O 1
ATOM 751 N N . ASP A 1 95 ? 14.443 2.382 0.758 1.00 91.56 95 ASP A N 1
ATOM 752 C CA . ASP A 1 95 ? 14.314 3.098 2.031 1.00 91.56 95 ASP A CA 1
ATOM 753 C C . ASP A 1 95 ? 13.658 4.469 1.827 1.00 91.56 95 ASP A C 1
ATOM 755 O O . ASP A 1 95 ? 12.687 4.792 2.514 1.00 91.56 95 ASP A O 1
ATOM 759 N N . ASP A 1 96 ? 14.111 5.225 0.824 1.00 92.50 96 ASP A N 1
ATOM 760 C CA . ASP A 1 96 ? 13.526 6.515 0.446 1.00 92.50 96 ASP A CA 1
ATOM 761 C C . ASP A 1 96 ? 12.058 6.369 0.031 1.00 92.50 96 ASP A C 1
ATOM 763 O O . ASP A 1 96 ? 11.199 7.165 0.424 1.00 92.50 96 ASP A O 1
ATOM 767 N N . LEU A 1 97 ? 11.744 5.331 -0.751 1.00 92.44 97 LEU A N 1
ATOM 768 C CA . LEU A 1 97 ? 10.385 5.062 -1.207 1.00 92.44 97 LEU A CA 1
ATOM 769 C C . LEU A 1 97 ? 9.454 4.710 -0.043 1.00 92.44 97 LEU A C 1
ATOM 771 O O . LEU A 1 97 ? 8.334 5.216 0.022 1.00 92.44 97 LEU A O 1
ATOM 775 N N . ILE A 1 98 ? 9.915 3.876 0.889 1.00 92.69 98 ILE A N 1
ATOM 776 C CA . ILE A 1 98 ? 9.176 3.531 2.108 1.00 92.69 98 ILE A CA 1
ATOM 777 C C . ILE A 1 98 ? 8.974 4.774 2.976 1.00 92.69 98 ILE A C 1
ATOM 779 O O . ILE A 1 98 ? 7.855 5.027 3.422 1.00 92.69 98 ILE A O 1
ATOM 783 N N . GLY A 1 99 ? 10.017 5.587 3.161 1.00 91.44 99 GLY A N 1
ATOM 784 C CA . GLY A 1 99 ? 9.928 6.853 3.886 1.00 91.44 99 G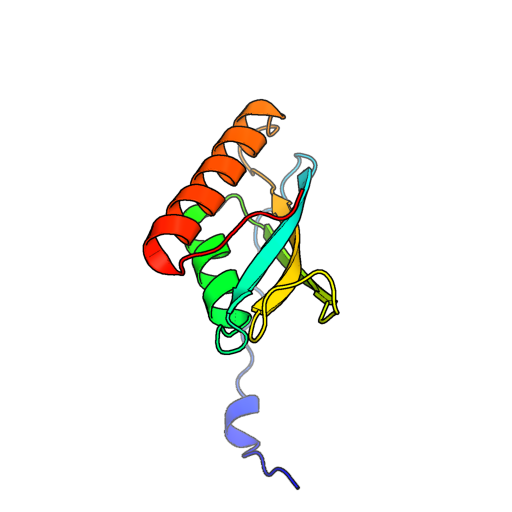LY A CA 1
ATOM 785 C C . GLY A 1 99 ? 8.883 7.789 3.280 1.00 91.44 99 GLY A C 1
ATOM 786 O O . GLY A 1 99 ? 8.062 8.352 4.005 1.00 91.44 99 GLY A O 1
ATOM 787 N N . LYS A 1 100 ? 8.840 7.886 1.946 1.00 91.75 100 LYS A N 1
ATOM 788 C CA . LYS A 1 100 ? 7.820 8.651 1.223 1.00 91.75 100 LYS A CA 1
ATOM 789 C C . LYS A 1 100 ? 6.408 8.105 1.458 1.00 91.75 100 LYS A C 1
ATOM 791 O O . LYS A 1 100 ? 5.523 8.885 1.791 1.00 91.75 100 LYS A O 1
ATOM 796 N N . ILE A 1 101 ? 6.198 6.791 1.333 1.00 91.69 101 ILE A N 1
ATOM 797 C CA . ILE A 1 101 ? 4.891 6.152 1.582 1.00 91.69 101 ILE A CA 1
ATOM 798 C C . ILE A 1 101 ? 4.403 6.469 3.002 1.00 91.69 101 ILE A C 1
ATOM 800 O O . ILE A 1 101 ? 3.260 6.877 3.190 1.00 91.69 101 ILE A O 1
ATOM 804 N N . ILE A 1 102 ? 5.280 6.342 4.001 1.00 90.50 102 ILE A N 1
ATOM 805 C CA . ILE A 1 102 ? 4.944 6.640 5.399 1.00 90.50 102 ILE A CA 1
ATOM 806 C C . ILE A 1 102 ? 4.600 8.122 5.578 1.00 90.50 102 ILE A C 1
ATOM 808 O O . ILE A 1 102 ? 3.646 8.452 6.283 1.00 90.50 102 ILE A O 1
ATOM 812 N N . GLN A 1 103 ? 5.356 9.025 4.951 1.00 89.56 103 GLN A N 1
ATOM 813 C CA . GLN A 1 103 ? 5.109 10.462 5.047 1.00 89.56 103 GLN A CA 1
ATOM 814 C C . GLN A 1 103 ? 3.771 10.865 4.406 1.00 89.56 103 GLN A C 1
ATOM 816 O O . GLN A 1 103 ? 3.013 11.649 4.989 1.00 89.56 103 GLN A O 1
ATOM 821 N N . ASP A 1 104 ? 3.453 10.300 3.243 1.00 88.19 104 ASP A N 1
ATOM 822 C CA . ASP A 1 104 ? 2.179 10.519 2.557 1.00 88.19 104 ASP A CA 1
ATOM 823 C C . ASP A 1 104 ? 1.008 9.998 3.414 1.00 88.19 104 ASP A C 1
ATOM 825 O O . ASP A 1 104 ? 0.028 10.713 3.647 1.00 88.19 104 ASP A O 1
ATOM 829 N N . MET A 1 105 ? 1.155 8.809 4.006 1.00 87.75 105 MET A N 1
ATOM 830 C CA . MET A 1 105 ? 0.160 8.216 4.905 1.00 87.75 105 MET A CA 1
ATOM 831 C C . MET A 1 105 ? -0.063 9.007 6.189 1.00 87.75 105 MET A C 1
ATOM 833 O O . MET A 1 105 ? -1.210 9.195 6.599 1.00 87.75 105 MET A O 1
ATOM 837 N N . LYS A 1 106 ? 1.005 9.506 6.819 1.00 86.06 106 LYS A N 1
ATOM 838 C CA . LYS A 1 106 ? 0.903 10.402 7.981 1.00 86.06 106 LYS A CA 1
ATOM 839 C C . LYS A 1 106 ? 0.063 11.631 7.657 1.00 86.06 106 LYS A C 1
ATOM 841 O O . LYS A 1 106 ? -0.767 12.035 8.462 1.00 86.06 106 LYS A O 1
ATOM 846 N N . THR A 1 107 ? 0.245 12.187 6.462 1.00 83.06 107 THR A N 1
ATOM 847 C CA . THR A 1 107 ? -0.448 13.408 6.037 1.00 83.06 107 THR A CA 1
ATOM 848 C C . THR A 1 107 ? -1.925 13.160 5.726 1.00 83.06 107 THR A C 1
ATOM 850 O O . THR A 1 107 ? -2.760 14.005 6.038 1.00 83.06 107 THR A O 1
ATOM 853 N N . ARG A 1 108 ? -2.264 12.020 5.108 1.00 80.81 108 ARG A N 1
ATOM 854 C CA . ARG A 1 108 ? -3.630 11.759 4.618 1.00 80.81 108 ARG A CA 1
ATOM 855 C C . ARG A 1 108 ? -4.512 10.944 5.559 1.00 80.81 108 ARG A C 1
ATOM 857 O O . ARG A 1 108 ? -5.723 11.132 5.545 1.00 80.81 108 ARG A O 1
ATOM 864 N N . ILE A 1 109 ? -3.927 10.014 6.313 1.00 77.50 109 ILE A N 1
ATOM 865 C CA . ILE A 1 109 ? -4.653 8.971 7.063 1.00 77.50 109 ILE A CA 1
ATOM 866 C C . ILE A 1 109 ? -4.273 8.994 8.562 1.00 77.50 109 ILE A C 1
ATOM 868 O O . ILE A 1 109 ? -4.824 8.232 9.346 1.00 77.50 109 ILE A O 1
ATOM 872 N N . ASN A 1 110 ? -3.378 9.898 8.990 1.00 78.00 110 ASN A N 1
ATOM 873 C CA . ASN A 1 110 ? -2.917 10.023 10.382 1.00 78.00 110 ASN A CA 1
ATOM 874 C C . ASN A 1 110 ? -2.404 8.687 10.963 1.00 78.00 110 ASN A C 1
ATOM 876 O O . ASN A 1 110 ? -2.869 8.198 11.990 1.00 78.00 110 ASN A O 1
ATOM 880 N N . VAL A 1 111 ? -1.470 8.062 10.245 1.00 77.69 111 VAL A N 1
ATOM 881 C CA . VAL A 1 111 ? -0.928 6.734 10.565 1.00 77.69 111 VAL A CA 1
ATOM 882 C C . VAL A 1 111 ? 0.349 6.834 11.399 1.00 77.69 111 VAL A C 1
ATOM 884 O O . VAL A 1 111 ? 1.230 7.638 11.090 1.00 77.69 111 VAL A O 1
ATOM 887 N N . GLU A 1 112 ? 0.510 5.956 12.389 1.00 77.75 112 GLU A N 1
ATOM 888 C CA . GLU A 1 112 ? 1.759 5.806 13.143 1.00 77.75 112 GLU A CA 1
ATOM 889 C C . GLU A 1 112 ? 2.507 4.530 12.726 1.00 77.75 112 GLU A C 1
ATOM 891 O O . GLU A 1 112 ? 1.908 3.473 12.527 1.00 77.75 112 GLU A O 1
ATOM 896 N N . LEU A 1 113 ? 3.833 4.619 12.573 1.00 76.19 113 LEU A N 1
ATOM 897 C CA . LEU A 1 113 ? 4.670 3.450 12.290 1.00 76.19 113 LEU A CA 1
ATOM 898 C C . LEU A 1 113 ? 4.875 2.653 13.579 1.00 76.19 113 LEU A C 1
ATOM 900 O O . LEU A 1 113 ? 5.185 3.234 14.620 1.00 76.19 113 LEU A O 1
ATOM 904 N N . ARG A 1 114 ? 4.752 1.329 13.492 1.00 71.00 114 ARG A N 1
ATOM 905 C CA . ARG A 1 114 ? 5.151 0.424 14.567 1.00 71.00 114 ARG A CA 1
ATOM 906 C C . ARG A 1 114 ? 6.546 -0.118 14.268 1.00 71.00 114 ARG A C 1
ATOM 908 O O . ARG A 1 114 ? 6.698 -0.861 13.302 1.00 71.00 114 ARG A O 1
ATOM 915 N N . GLU A 1 115 ? 7.529 0.281 15.071 1.00 53.78 115 GLU A N 1
ATOM 916 C CA . GLU A 1 115 ? 8.853 -0.363 15.108 1.00 53.78 115 GLU A CA 1
ATOM 917 C C . GLU A 1 115 ? 8.801 -1.722 15.821 1.00 53.78 115 GLU A C 1
ATOM 919 O O . GLU A 1 115 ? 7.994 -1.873 16.776 1.00 53.78 115 GLU A O 1
#

Nearest PDB structures (foldseek):
  4p72-assembly1_A  TM=9.782E-01  e=4.831E-12  Pseudomonas aeruginosa PAO1
  6p8t-assembly2_F  TM=9.522E-01  e=2.381E-11  Acinetobacter baumannii ATCC 19606 = CIP 70.34 = JCM 6841
  7k9m-assembly1_B  TM=9.008E-01  e=1.421E-10  Mycobacterium tuberculosis H37Rv
  7db7-assembly1_B  TM=8.930E-01  e=2.689E-10  Mycobacterium tuberculosis H37Rv
  2rhs-assembly1_D  TM=9.157E-01  e=3.677E-09  Staphylococcus haemolyticus

Secondary structure (DSSP, 8-state):
-----GGGG---PPPPP-PPPSSPPEEEEEEEEEETT--HHHHHHHHHHHHGGGEEEEEEEEEE--TTS-TTEEEEEEEEEE--SSSPPPHHHHHHHHHHHHHHHHHHH--EE--

Solvent-accessible surface area (backbone atoms only — not comparable to full-atom values): 7076 Å² total; per-residue (Å²): 141,88,86,78,73,63,78,78,66,72,73,73,82,77,90,73,94,69,88,78,55,92,39,75,70,46,79,47,78,47,42,37,37,32,53,61,84,64,53,68,62,64,55,53,52,48,46,50,63,64,52,40,88,35,51,76,45,76,40,82,78,48,77,49,73,60,91,92,46,62,90,67,36,33,36,40,30,31,44,34,33,34,40,41,82,87,49,78,81,52,71,66,62,49,51,54,49,51,52,49,36,52,53,54,37,37,74,76,68,65,47,42,80,57,130

Mean predicted aligned error: 6.02 Å

Sequence (115 aa):
MFEVDVQHFLQTKLPQFTGISRFPPVHRDLALVVEEEVEVKSIEDEIRLSAGSLLKNVTLFDVFRGKNLNKNTKSMAFGLTFQSNLGNLTAHEIDDLIGKIIQDMKTRINVELRE

Foldseek 3Di:
DDDDDCVVVPDDDDDDDDDDAPEDKDKDKFKKKAFLPDDPVVLVVLLCVLLDPQWPDKDWDDKDDDPPDDPRIIIIMIMTIGDDNPDYDDPVNVVVSVVRSVVSCCVPRVMDTDD